Protein AF-F2F116-F1 (afdb_monomer_lite)

pLDDT: mean 78.85, std 14.09, range [33.06, 94.88]

Structure (mmCIF, N/CA/C/O backbone):
data_AF-F2F116-F1
#
_entry.id   AF-F2F116-F1
#
loop_
_atom_site.group_PDB
_atom_site.id
_atom_site.type_symbol
_atom_site.label_atom_id
_atom_site.label_alt_id
_atom_site.label_comp_id
_atom_site.label_asym_id
_atom_site.label_entity_id
_atom_site.label_seq_id
_atom_site.pdbx_PDB_ins_code
_atom_site.Cartn_x
_atom_site.Cartn_y
_atom_site.Cartn_z
_atom_site.occupancy
_atom_site.B_iso_or_equiv
_atom_site.auth_seq_id
_atom_site.auth_comp_id
_atom_site.auth_asym_id
_atom_site.auth_atom_id
_atom_site.pdbx_PDB_model_num
ATOM 1 N N . MET A 1 1 ? 16.484 13.528 3.455 1.00 40.91 1 MET A N 1
ATOM 2 C CA . MET A 1 1 ? 17.563 14.165 2.650 1.00 40.91 1 MET A CA 1
ATOM 3 C C . MET A 1 1 ? 18.188 13.280 1.557 1.00 40.91 1 MET A C 1
ATOM 5 O O . MET A 1 1 ? 18.853 13.837 0.694 1.00 40.91 1 MET A O 1
ATOM 9 N N . LYS A 1 2 ? 17.990 11.947 1.527 1.00 39.31 2 LYS A N 1
ATOM 10 C CA . LYS A 1 2 ? 18.486 11.087 0.424 1.00 39.31 2 LYS A CA 1
ATOM 11 C C . LYS A 1 2 ? 17.662 11.221 -0.873 1.00 39.31 2 LYS A C 1
ATOM 13 O O . LYS A 1 2 ? 18.234 11.246 -1.951 1.00 39.31 2 LYS A O 1
ATOM 18 N N . TRP A 1 3 ? 16.353 11.435 -0.741 1.00 37.34 3 TRP A N 1
ATOM 19 C CA . TRP A 1 3 ? 15.363 11.622 -1.816 1.00 37.34 3 TRP A CA 1
ATOM 20 C C . TRP A 1 3 ? 15.667 12.753 -2.819 1.00 37.34 3 TRP A C 1
ATOM 22 O O . TRP A 1 3 ? 15.496 12.565 -4.021 1.00 37.34 3 TRP A O 1
ATOM 32 N N . LEU A 1 4 ? 16.205 13.893 -2.361 1.00 33.06 4 LEU A N 1
ATOM 33 C CA . LEU A 1 4 ? 16.515 15.026 -3.245 1.00 33.06 4 LEU A CA 1
ATOM 34 C C . LEU A 1 4 ? 17.521 14.631 -4.340 1.00 33.06 4 LEU A C 1
ATOM 36 O O . LEU A 1 4 ? 17.452 15.127 -5.456 1.00 33.06 4 LEU A O 1
ATOM 40 N N . LYS A 1 5 ? 18.428 13.693 -4.041 1.00 39.41 5 LYS A N 1
ATOM 41 C CA . LYS A 1 5 ? 19.454 13.238 -4.986 1.00 39.41 5 LYS A CA 1
ATOM 42 C C . LYS A 1 5 ? 18.871 12.425 -6.147 1.00 39.41 5 LYS A C 1
ATOM 44 O O . LYS A 1 5 ? 19.405 12.507 -7.245 1.00 39.41 5 LYS A O 1
ATOM 49 N N . TYR A 1 6 ? 17.776 11.698 -5.925 1.00 48.84 6 TYR A N 1
ATOM 50 C CA . TYR A 1 6 ? 17.157 10.838 -6.940 1.00 48.84 6 TYR A CA 1
ATOM 51 C C . TYR A 1 6 ? 16.211 11.612 -7.856 1.00 48.84 6 TYR A C 1
ATOM 53 O O . TYR A 1 6 ? 16.248 11.409 -9.063 1.00 48.84 6 TYR A O 1
ATOM 61 N N . VAL A 1 7 ? 15.449 12.571 -7.315 1.00 48.50 7 VAL A N 1
ATOM 62 C CA . VAL A 1 7 ? 14.646 13.502 -8.132 1.00 48.50 7 VAL A CA 1
ATOM 63 C C . VAL A 1 7 ? 15.557 14.367 -9.000 1.00 48.50 7 VAL A C 1
ATOM 65 O O . VAL A 1 7 ? 15.302 14.530 -10.189 1.00 48.50 7 VAL A O 1
ATOM 68 N N . ILE A 1 8 ? 16.670 14.855 -8.439 1.00 48.28 8 ILE A N 1
ATOM 69 C CA . ILE A 1 8 ? 17.707 15.537 -9.223 1.00 48.28 8 ILE A CA 1
ATOM 70 C C . ILE A 1 8 ? 18.283 14.584 -10.280 1.00 48.28 8 ILE A C 1
ATOM 72 O O . ILE A 1 8 ? 18.452 14.999 -11.418 1.00 48.28 8 ILE A O 1
ATOM 76 N N . GLY A 1 9 ? 18.523 13.312 -9.948 1.00 47.81 9 GLY A N 1
ATOM 77 C CA . GLY A 1 9 ? 18.976 12.295 -10.902 1.00 47.81 9 GLY A CA 1
ATOM 78 C C . GLY A 1 9 ? 18.018 12.098 -12.081 1.00 47.81 9 GLY A C 1
ATOM 79 O O . GLY A 1 9 ? 18.446 12.182 -13.228 1.00 47.81 9 GLY A O 1
ATOM 80 N N . LEU A 1 10 ? 16.721 11.924 -11.815 1.00 52.00 10 LEU A N 1
ATOM 81 C CA . LEU A 1 10 ? 15.687 11.736 -12.837 1.00 52.00 10 LEU A CA 1
ATOM 82 C C . LEU A 1 10 ? 15.536 12.981 -13.727 1.00 52.00 10 LEU A C 1
ATOM 84 O O . LEU A 1 10 ? 15.487 12.875 -14.950 1.00 52.00 10 LEU A O 1
ATOM 88 N N . VAL A 1 11 ? 15.541 14.175 -13.126 1.00 56.59 11 VAL A N 1
ATOM 89 C CA . VAL A 1 11 ? 15.487 15.451 -13.859 1.00 56.59 11 VAL A CA 1
ATOM 90 C C . VAL A 1 11 ? 16.746 15.660 -14.702 1.00 56.59 11 VAL A C 1
ATOM 92 O O . VAL A 1 11 ? 16.649 16.153 -15.822 1.00 56.59 11 VAL A O 1
ATOM 95 N N . VAL A 1 12 ? 17.920 15.250 -14.214 1.00 54.75 12 VAL A N 1
ATOM 96 C CA . VAL A 1 12 ? 19.178 15.300 -14.975 1.00 54.75 12 VAL A CA 1
ATOM 97 C C . VAL A 1 12 ? 19.155 14.321 -16.147 1.00 54.75 12 VAL A C 1
ATOM 99 O O . VAL A 1 12 ? 19.624 14.684 -17.220 1.00 54.75 12 VAL A O 1
ATOM 102 N N . VAL A 1 13 ? 18.574 13.128 -15.999 1.00 57.09 13 VAL A N 1
ATOM 103 C CA . VAL A 1 13 ? 18.409 12.177 -17.112 1.00 57.09 13 VAL A CA 1
ATOM 104 C C . VAL A 1 13 ? 17.444 12.728 -18.161 1.00 57.09 13 VAL A C 1
ATOM 106 O O . VAL A 1 13 ? 17.791 12.755 -19.335 1.00 57.09 13 VAL A O 1
ATOM 109 N N . ILE A 1 14 ? 16.299 13.284 -17.756 1.00 61.22 14 ILE A N 1
ATOM 110 C CA . ILE A 1 14 ? 15.345 13.931 -18.674 1.00 61.22 14 ILE A CA 1
ATOM 111 C C . ILE A 1 14 ? 15.990 15.143 -19.378 1.00 61.22 14 ILE A C 1
ATOM 113 O O . ILE A 1 14 ? 15.839 15.327 -20.590 1.00 61.22 14 ILE A O 1
ATOM 117 N N . ALA A 1 15 ? 16.765 15.953 -18.650 1.00 55.66 15 ALA A N 1
ATOM 118 C CA . ALA A 1 15 ? 17.517 17.076 -19.210 1.00 55.66 15 ALA A CA 1
ATOM 119 C C . ALA A 1 15 ? 18.623 16.613 -20.178 1.00 55.66 15 ALA A C 1
ATOM 121 O O . ALA A 1 15 ? 18.840 17.231 -21.215 1.00 55.66 15 ALA A O 1
ATOM 122 N N . LEU A 1 16 ? 19.301 15.501 -19.891 1.00 54.75 16 LEU A N 1
ATOM 123 C CA . LEU A 1 16 ? 20.298 14.919 -20.791 1.00 54.75 16 LEU A CA 1
ATOM 124 C C . LEU A 1 16 ? 19.650 14.323 -22.047 1.00 54.75 16 LEU A C 1
ATOM 126 O O . LEU A 1 16 ? 20.141 14.580 -23.141 1.00 54.75 16 LEU A O 1
ATOM 130 N N . CYS A 1 17 ? 18.523 13.618 -21.924 1.00 56.06 17 CYS A N 1
ATOM 131 C CA . CYS A 1 17 ? 17.759 13.088 -23.058 1.00 56.06 17 CYS A CA 1
ATOM 132 C C . CYS A 1 17 ? 17.259 14.208 -23.982 1.00 56.06 17 CYS A C 1
ATOM 134 O O . CYS A 1 17 ? 17.333 14.086 -25.204 1.00 56.06 17 CYS A O 1
ATOM 136 N N . THR A 1 18 ? 16.803 15.328 -23.415 1.00 54.91 18 THR A N 1
ATOM 137 C CA . THR A 1 18 ? 16.371 16.498 -24.197 1.00 54.91 18 THR A CA 1
ATOM 138 C C . THR A 1 18 ? 17.541 17.221 -24.867 1.00 54.91 18 THR A C 1
ATOM 140 O O . THR A 1 18 ? 17.437 17.554 -26.043 1.00 54.91 18 THR A O 1
ATOM 143 N N . VAL A 1 19 ? 18.684 17.406 -24.193 1.00 54.12 19 VAL A N 1
ATOM 144 C CA . VAL A 1 19 ? 19.890 18.023 -24.791 1.00 54.12 19 VAL A CA 1
ATOM 145 C C . VAL A 1 19 ? 20.488 17.159 -25.909 1.00 54.12 19 VAL A C 1
ATOM 147 O O . VAL A 1 19 ? 20.947 17.688 -26.922 1.00 54.12 19 VAL A O 1
ATOM 150 N N . VAL A 1 20 ? 20.443 15.836 -25.754 1.00 52.81 20 VAL A N 1
ATOM 151 C CA . VAL A 1 20 ? 20.907 14.865 -26.752 1.00 52.81 20 VAL A CA 1
ATOM 152 C C . VAL A 1 20 ? 19.995 14.820 -27.980 1.00 52.81 20 VAL A C 1
ATOM 154 O O . VAL A 1 20 ? 20.481 14.679 -29.095 1.00 52.81 20 VAL A O 1
ATOM 157 N N . TRP A 1 21 ? 18.688 15.041 -27.842 1.00 51.31 21 TRP A N 1
ATOM 158 C CA . TRP A 1 21 ? 17.806 15.088 -29.015 1.00 51.31 21 TRP A CA 1
ATOM 159 C C . TRP A 1 21 ? 18.125 16.254 -29.971 1.00 51.31 21 TRP A C 1
ATOM 161 O O . TRP A 1 21 ? 17.867 16.160 -31.170 1.00 51.31 21 TRP A O 1
ATOM 171 N N . PHE A 1 22 ? 18.731 17.336 -29.465 1.00 54.00 22 PHE A N 1
ATOM 172 C CA . PHE A 1 22 ? 19.122 18.509 -30.259 1.00 54.00 22 PHE A CA 1
ATOM 173 C C . PHE A 1 22 ? 20.538 18.430 -30.867 1.00 54.00 22 PHE A C 1
ATOM 175 O O . PHE A 1 22 ? 20.883 19.255 -31.715 1.00 54.00 22 PHE A O 1
ATOM 182 N N . LYS A 1 23 ? 21.356 17.436 -30.498 1.00 57.28 23 LYS A N 1
ATOM 183 C CA . LYS A 1 23 ? 22.664 17.143 -31.111 1.00 57.28 23 LYS A CA 1
ATOM 184 C C . LYS A 1 23 ? 22.725 15.657 -31.429 1.00 57.28 23 LYS A C 1
ATOM 186 O O . LYS A 1 23 ? 22.802 14.896 -30.484 1.00 57.28 23 LYS A O 1
ATOM 191 N N . LEU A 1 24 ? 22.767 15.261 -32.709 1.00 56.84 24 LEU A N 1
ATOM 192 C CA . LEU A 1 24 ? 22.998 13.867 -33.141 1.00 56.84 24 LEU A CA 1
ATOM 193 C C . LEU A 1 24 ? 24.084 13.207 -32.264 1.00 56.84 24 LEU A C 1
ATOM 195 O O . LEU A 1 24 ? 25.266 13.506 -32.459 1.00 56.84 24 LEU A O 1
ATOM 199 N N . PRO A 1 25 ? 23.704 12.384 -31.271 1.00 60.47 25 PRO A N 1
ATOM 200 C CA . PRO A 1 25 ? 24.652 11.893 -30.289 1.00 60.47 25 PRO A CA 1
ATOM 201 C C . PRO A 1 25 ? 25.569 10.875 -30.936 1.00 60.47 25 PRO A C 1
ATOM 203 O O . PRO A 1 25 ? 25.178 10.112 -31.826 1.00 60.47 25 PRO A O 1
ATOM 206 N N . THR A 1 26 ? 26.809 10.832 -30.471 1.00 69.00 26 THR A N 1
ATOM 207 C CA . THR A 1 26 ? 27.707 9.755 -30.867 1.00 69.00 26 THR A CA 1
ATOM 208 C C . THR A 1 26 ? 27.208 8.433 -30.279 1.00 69.00 26 THR A C 1
ATOM 210 O O . THR A 1 26 ? 26.641 8.390 -29.188 1.00 69.00 26 THR A O 1
ATOM 213 N N . LYS A 1 27 ? 27.457 7.314 -30.972 1.00 70.38 27 LYS A N 1
ATOM 214 C CA . LYS A 1 27 ? 27.091 5.969 -30.485 1.00 70.38 27 LYS A CA 1
ATOM 215 C C . LYS A 1 27 ? 27.648 5.675 -29.080 1.00 70.38 27 LYS A C 1
ATOM 217 O O . LYS A 1 27 ? 27.045 4.934 -28.319 1.00 70.38 27 LYS A O 1
ATOM 222 N N . ILE A 1 28 ? 28.782 6.283 -28.727 1.00 75.88 28 ILE A N 1
ATOM 223 C CA . ILE A 1 28 ? 29.407 6.163 -27.403 1.00 75.88 28 ILE A CA 1
ATOM 224 C C . ILE A 1 28 ? 28.572 6.872 -26.328 1.00 75.88 28 ILE A C 1
ATOM 226 O O . ILE A 1 28 ? 28.372 6.310 -25.256 1.00 75.88 28 ILE A O 1
ATOM 230 N N . GLU A 1 29 ? 28.060 8.074 -26.608 1.00 73.06 29 GLU A N 1
ATOM 231 C CA . GLU A 1 29 ? 27.211 8.824 -25.671 1.00 73.06 29 GLU A CA 1
ATOM 232 C C . GLU A 1 29 ? 25.870 8.120 -25.441 1.00 73.06 29 GLU A C 1
ATOM 234 O O . GLU A 1 29 ? 25.420 8.046 -24.300 1.00 73.06 29 GLU A O 1
ATOM 239 N N . VAL A 1 30 ? 25.271 7.548 -26.493 1.00 73.94 30 VAL A N 1
ATOM 240 C CA . VAL A 1 30 ? 24.036 6.750 -26.382 1.00 73.94 30 VAL A CA 1
ATOM 241 C C . VAL A 1 30 ? 24.257 5.528 -25.492 1.00 73.94 30 VAL A C 1
ATOM 243 O O . VAL A 1 30 ? 23.535 5.360 -24.517 1.00 73.94 30 VAL A O 1
ATOM 246 N N . ASN A 1 31 ? 25.310 4.744 -25.741 1.00 76.19 31 ASN A N 1
ATOM 247 C CA . ASN A 1 31 ? 25.609 3.558 -24.933 1.00 76.19 31 ASN A CA 1
ATOM 248 C C . ASN A 1 31 ? 25.843 3.902 -23.446 1.00 76.19 31 ASN A C 1
ATOM 250 O O . ASN A 1 31 ? 25.421 3.166 -22.560 1.00 76.19 31 ASN A O 1
ATOM 254 N N . GLN A 1 32 ? 26.502 5.030 -23.152 1.00 77.31 32 GLN A N 1
ATOM 255 C CA . GLN A 1 32 ? 26.716 5.490 -21.772 1.00 77.31 32 GLN A CA 1
ATOM 256 C C . GLN A 1 32 ? 25.424 5.956 -21.088 1.00 77.31 32 GLN A C 1
ATOM 258 O O . GLN A 1 32 ? 25.306 5.875 -19.864 1.00 77.31 32 GLN A O 1
ATOM 263 N N . LEU A 1 33 ? 24.476 6.501 -21.852 1.00 75.81 33 LEU A N 1
ATOM 264 C CA . LEU A 1 33 ? 23.150 6.863 -21.355 1.00 75.81 33 LEU A CA 1
ATOM 265 C C . LEU A 1 33 ? 22.317 5.615 -21.068 1.00 75.81 33 LEU A C 1
ATOM 267 O O . LEU A 1 33 ? 21.752 5.527 -19.984 1.00 75.81 33 LEU A O 1
ATOM 271 N N . GLU A 1 34 ? 22.308 4.645 -21.981 1.00 74.81 34 GLU A N 1
ATOM 272 C CA . GLU A 1 34 ? 21.630 3.355 -21.799 1.00 74.81 34 GLU A CA 1
ATOM 273 C C . GLU A 1 34 ? 22.144 2.618 -20.553 1.00 74.81 34 GLU A C 1
ATOM 275 O O . GLU A 1 34 ? 21.350 2.166 -19.731 1.00 74.81 34 GLU A O 1
ATOM 280 N N . GLU A 1 35 ? 23.464 2.584 -20.338 1.00 78.81 35 GLU A N 1
ATOM 281 C CA . GLU A 1 35 ? 24.061 1.989 -19.135 1.00 78.81 35 GLU A CA 1
ATOM 282 C C . GLU A 1 35 ? 23.600 2.697 -17.847 1.00 78.81 35 GLU A C 1
ATOM 284 O O . GLU A 1 35 ? 23.241 2.051 -16.862 1.00 78.81 35 GLU A O 1
ATOM 289 N N . LYS A 1 36 ? 23.558 4.036 -17.847 1.00 76.38 36 LYS A N 1
ATOM 290 C CA . LYS A 1 36 ? 23.087 4.815 -16.689 1.00 76.38 36 LYS A CA 1
ATOM 291 C C . LYS A 1 36 ? 21.600 4.616 -16.413 1.00 76.38 36 LYS A C 1
ATOM 293 O O . LYS A 1 36 ? 21.223 4.565 -15.244 1.00 76.38 36 LYS A O 1
ATOM 298 N N . VAL A 1 37 ? 20.777 4.532 -17.458 1.00 73.69 37 VAL A N 1
ATOM 299 C CA . VAL A 1 37 ? 19.340 4.247 -17.340 1.00 73.69 37 VAL A CA 1
ATOM 300 C C . VAL A 1 37 ? 19.142 2.861 -16.738 1.00 73.69 37 VAL A C 1
ATOM 302 O O . VAL A 1 37 ? 18.460 2.751 -15.727 1.00 73.69 37 VAL A O 1
ATOM 305 N N . SER A 1 38 ? 19.846 1.847 -17.244 1.00 71.75 38 SER A N 1
ATOM 306 C CA . SER A 1 38 ? 19.763 0.482 -16.718 1.00 71.75 38 SER A CA 1
ATOM 307 C C . SER A 1 38 ? 20.158 0.390 -15.234 1.00 71.75 38 SER A C 1
ATOM 309 O O . SER A 1 38 ? 19.462 -0.236 -14.436 1.00 71.75 38 SER A O 1
ATOM 311 N N . ILE A 1 39 ? 21.232 1.072 -14.812 1.00 75.50 39 ILE A N 1
ATOM 312 C CA . ILE A 1 39 ? 21.625 1.128 -13.390 1.00 75.50 39 ILE A CA 1
ATOM 313 C C . ILE A 1 39 ? 20.537 1.799 -12.538 1.00 75.50 39 ILE A C 1
ATOM 315 O O . ILE A 1 39 ? 20.265 1.355 -11.421 1.00 75.50 39 ILE A O 1
ATOM 319 N N . LEU A 1 40 ? 19.926 2.874 -13.041 1.00 72.38 40 LEU A N 1
ATOM 320 C CA . LEU A 1 40 ? 18.847 3.571 -12.343 1.00 72.38 40 LEU A CA 1
ATOM 321 C C . LEU A 1 40 ? 17.592 2.705 -12.226 1.00 72.38 40 LEU A C 1
ATOM 323 O O . LEU A 1 40 ? 17.002 2.676 -11.153 1.00 72.38 40 LEU A O 1
ATOM 327 N N . GLU A 1 41 ? 17.211 1.980 -13.275 1.00 70.62 41 GLU A N 1
ATOM 328 C CA . GLU A 1 41 ? 16.071 1.055 -13.262 1.00 70.62 41 GLU A CA 1
ATOM 329 C C . GLU A 1 41 ? 16.246 -0.033 -12.202 1.00 70.62 41 GLU A C 1
ATOM 331 O O . GLU A 1 41 ? 15.329 -0.279 -11.419 1.00 70.62 41 GLU A O 1
ATOM 336 N N . VAL A 1 42 ? 17.447 -0.612 -12.094 1.00 71.56 42 VAL A N 1
ATOM 337 C CA . VAL A 1 42 ? 17.766 -1.594 -11.045 1.00 71.56 42 VAL A CA 1
ATOM 338 C C . VAL A 1 42 ? 17.658 -0.970 -9.652 1.00 71.56 42 VAL A C 1
ATOM 340 O O . VAL A 1 42 ? 17.015 -1.539 -8.773 1.00 71.56 42 VAL A O 1
ATOM 343 N N . GLN A 1 43 ? 18.232 0.219 -9.440 1.00 72.31 43 GLN A N 1
ATOM 344 C CA . GLN A 1 43 ? 18.161 0.908 -8.143 1.00 72.31 43 GLN A CA 1
ATOM 345 C C . GLN A 1 43 ? 16.730 1.292 -7.756 1.00 72.31 43 GLN A C 1
ATOM 347 O O . GLN A 1 43 ? 16.359 1.212 -6.583 1.00 72.31 43 GLN A O 1
ATOM 352 N N . ILE A 1 44 ? 15.926 1.717 -8.732 1.00 69.81 44 ILE A N 1
ATOM 353 C CA . ILE A 1 44 ? 14.503 1.994 -8.545 1.00 69.81 44 ILE A CA 1
ATOM 354 C C . ILE A 1 44 ? 13.797 0.690 -8.172 1.00 69.81 44 ILE A C 1
ATOM 356 O O . ILE A 1 44 ? 13.120 0.659 -7.149 1.00 69.81 44 ILE A O 1
ATOM 360 N N . GLY A 1 45 ? 14.019 -0.396 -8.915 1.00 69.88 45 GLY A N 1
ATOM 361 C CA . GLY A 1 45 ? 13.477 -1.720 -8.611 1.00 69.88 45 GLY A CA 1
ATOM 362 C C . GLY A 1 45 ? 13.770 -2.159 -7.174 1.00 69.88 45 GLY A C 1
ATOM 363 O O . GLY A 1 45 ? 12.846 -2.473 -6.430 1.00 69.88 45 GLY A O 1
ATOM 364 N N . GLU A 1 46 ? 15.028 -2.085 -6.732 1.00 74.31 46 GLU A N 1
ATOM 365 C CA . GLU A 1 46 ? 15.430 -2.405 -5.353 1.00 74.31 46 GLU A CA 1
ATOM 366 C C . GLU A 1 46 ? 14.711 -1.555 -4.297 1.00 74.31 46 GLU 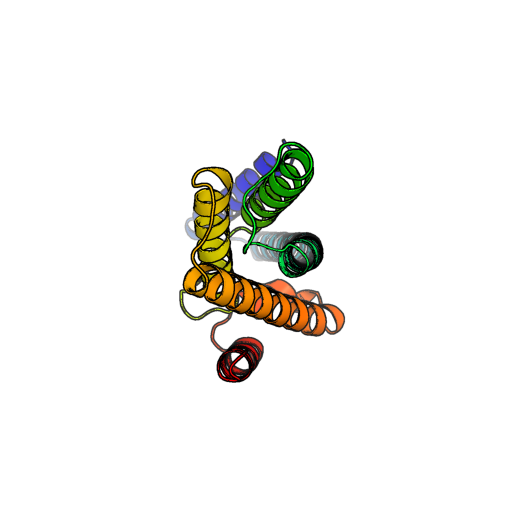A C 1
ATOM 368 O O . GLU A 1 46 ? 14.285 -2.062 -3.255 1.00 74.31 46 GLU A O 1
ATOM 373 N N . HIS A 1 47 ? 14.545 -0.258 -4.559 1.00 74.81 47 HIS A N 1
ATOM 374 C CA . HIS A 1 47 ? 13.815 0.633 -3.664 1.00 74.81 47 HIS A CA 1
ATOM 375 C C . HIS A 1 47 ? 12.329 0.266 -3.584 1.00 74.81 47 HIS A C 1
ATOM 377 O O . HIS A 1 47 ? 11.775 0.190 -2.487 1.00 74.81 47 HIS A O 1
ATOM 383 N N . TYR A 1 48 ? 11.706 -0.027 -4.729 1.00 75.12 48 TYR A N 1
ATOM 384 C CA . TYR A 1 48 ? 10.315 -0.472 -4.801 1.00 75.12 48 TYR A CA 1
ATOM 385 C C . TYR A 1 48 ? 10.098 -1.751 -4.001 1.00 75.12 48 TYR A C 1
ATOM 387 O O . TYR A 1 48 ? 9.146 -1.832 -3.237 1.00 75.12 48 TYR A O 1
ATOM 395 N N . ILE A 1 49 ? 10.999 -2.728 -4.104 1.00 78.19 49 ILE A N 1
ATOM 396 C CA . ILE A 1 49 ? 10.907 -3.984 -3.346 1.00 78.19 49 ILE A CA 1
ATOM 397 C C . ILE A 1 49 ? 10.901 -3.725 -1.841 1.00 78.19 49 ILE A C 1
ATOM 399 O O . ILE A 1 49 ? 10.076 -4.290 -1.117 1.00 78.19 49 ILE A O 1
ATOM 403 N N . ASN A 1 50 ? 11.799 -2.859 -1.371 1.00 83.12 50 ASN A N 1
ATOM 404 C CA . ASN A 1 50 ? 11.898 -2.528 0.045 1.00 83.12 50 ASN A CA 1
ATOM 405 C C . ASN A 1 50 ? 10.635 -1.819 0.545 1.00 83.12 50 ASN A C 1
ATOM 407 O O . ASN A 1 50 ? 10.048 -2.255 1.537 1.00 83.12 50 ASN A O 1
ATOM 411 N N . ASP A 1 51 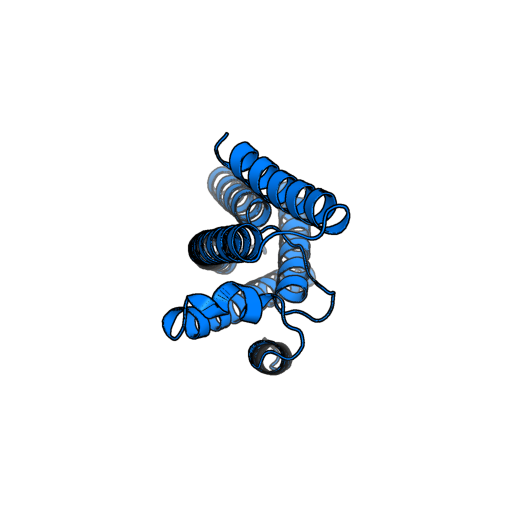? 10.180 -0.778 -0.153 1.00 84.31 51 ASP A N 1
ATOM 412 C CA . ASP A 1 51 ? 8.978 -0.034 0.237 1.00 84.31 51 ASP A CA 1
ATOM 413 C C . ASP A 1 51 ? 7.721 -0.906 0.173 1.00 84.31 51 ASP A C 1
ATOM 415 O O . ASP A 1 51 ? 6.888 -0.856 1.076 1.00 84.31 51 ASP A O 1
ATOM 419 N N . ILE A 1 52 ? 7.601 -1.759 -0.847 1.00 84.81 52 ILE A N 1
ATOM 420 C CA . ILE A 1 52 ? 6.499 -2.714 -0.975 1.00 84.81 52 ILE A CA 1
ATOM 421 C C . ILE A 1 52 ? 6.518 -3.727 0.177 1.00 84.81 52 ILE A C 1
ATOM 423 O O . ILE A 1 52 ? 5.471 -4.037 0.746 1.00 84.81 52 ILE A O 1
ATOM 427 N N . SER A 1 53 ? 7.693 -4.200 0.600 1.00 85.56 53 SER A N 1
ATOM 428 C CA . SER A 1 53 ? 7.792 -5.086 1.762 1.00 85.56 53 SER A CA 1
ATOM 429 C C . SER A 1 53 ? 7.398 -4.396 3.070 1.00 85.56 53 SER A C 1
ATOM 431 O O . SER A 1 53 ? 6.778 -5.025 3.930 1.00 85.56 53 SER A O 1
ATOM 433 N N . LEU A 1 54 ? 7.749 -3.120 3.239 1.00 91.00 54 LEU A N 1
ATOM 434 C CA . LEU A 1 54 ? 7.318 -2.331 4.392 1.00 91.00 54 LEU A CA 1
ATOM 435 C C . LEU A 1 54 ? 5.803 -2.086 4.357 1.00 91.00 54 LEU A C 1
ATOM 437 O O . LEU A 1 54 ? 5.143 -2.177 5.393 1.00 91.00 54 LEU A O 1
ATOM 441 N N . LEU A 1 55 ? 5.245 -1.836 3.168 1.00 91.69 55 LEU A N 1
ATOM 442 C CA . LEU A 1 55 ? 3.813 -1.647 2.966 1.00 91.69 55 LEU A CA 1
ATOM 443 C C . LEU A 1 55 ? 3.017 -2.898 3.343 1.00 91.69 55 LEU A C 1
ATOM 445 O O . LEU A 1 55 ? 1.968 -2.768 3.972 1.00 91.69 55 LEU A O 1
ATOM 449 N N . GLU A 1 56 ? 3.508 -4.098 3.015 1.00 90.12 56 GLU A N 1
ATOM 450 C CA . GLU A 1 56 ? 2.870 -5.348 3.448 1.00 90.12 56 GLU A CA 1
ATOM 451 C C . GLU A 1 56 ? 2.765 -5.422 4.972 1.00 90.12 56 GLU A C 1
ATOM 453 O O . GLU A 1 56 ? 1.686 -5.667 5.507 1.00 90.12 56 GLU A O 1
ATOM 458 N N . ASN A 1 57 ? 3.879 -5.170 5.665 1.00 91.94 57 ASN A N 1
ATOM 459 C CA . ASN A 1 57 ? 3.965 -5.285 7.116 1.00 91.94 57 ASN A CA 1
ATOM 460 C C . ASN A 1 57 ? 3.017 -4.296 7.804 1.00 91.94 57 ASN A C 1
ATOM 462 O O . ASN A 1 57 ? 2.247 -4.669 8.687 1.00 91.94 57 ASN A O 1
ATOM 466 N N . VAL A 1 58 ? 3.022 -3.036 7.367 1.00 93.75 58 VAL A N 1
ATOM 467 C CA . VAL A 1 58 ? 2.111 -2.033 7.927 1.00 93.75 58 VAL A CA 1
ATOM 468 C C . VAL A 1 58 ? 0.655 -2.359 7.590 1.00 93.75 58 VAL A C 1
ATOM 470 O O . VAL A 1 58 ? -0.208 -2.213 8.451 1.00 93.75 58 VAL A O 1
ATOM 473 N N . SER A 1 59 ? 0.367 -2.873 6.391 1.00 93.69 59 SER A N 1
ATOM 474 C CA . SER A 1 59 ? -0.989 -3.316 6.037 1.00 93.69 59 SER A CA 1
ATOM 475 C C . SER A 1 59 ? -1.458 -4.477 6.919 1.00 93.69 59 SER A C 1
ATOM 477 O O . SER A 1 59 ? -2.615 -4.505 7.324 1.00 93.69 59 SER A O 1
ATOM 479 N N . GLU A 1 60 ? -0.569 -5.407 7.276 1.00 93.31 60 GLU A N 1
ATOM 480 C CA . GLU A 1 60 ? -0.864 -6.495 8.214 1.00 93.31 60 GLU A CA 1
ATOM 481 C C . GLU A 1 60 ? -1.111 -5.983 9.640 1.00 93.31 60 GLU A C 1
ATOM 483 O O . GLU A 1 60 ? -2.044 -6.433 10.305 1.00 93.31 60 GLU A O 1
ATOM 488 N N . GLN A 1 61 ? -0.337 -5.000 10.107 1.00 93.75 61 GLN A N 1
ATOM 489 C CA . GLN A 1 61 ? -0.598 -4.345 11.394 1.00 93.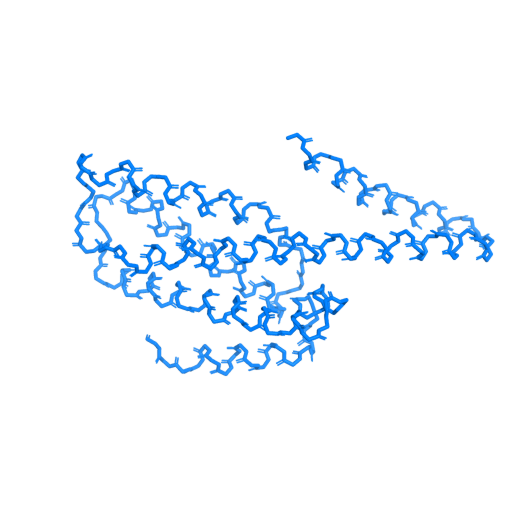75 61 GLN A CA 1
ATOM 490 C C . GLN A 1 61 ? -1.970 -3.660 11.413 1.00 93.75 61 GLN A C 1
ATOM 492 O O . GLN A 1 61 ? -2.709 -3.807 12.386 1.00 93.75 61 GLN A O 1
ATOM 497 N N . LEU A 1 62 ? -2.332 -2.961 10.332 1.00 94.19 62 LEU A N 1
ATOM 498 C CA . LEU A 1 62 ? -3.640 -2.321 10.191 1.00 94.19 62 LEU A CA 1
ATOM 499 C C . LEU A 1 62 ? -4.773 -3.356 10.133 1.00 94.19 62 LEU A C 1
ATOM 501 O O . LEU A 1 62 ? -5.771 -3.191 10.822 1.00 94.19 62 LEU A O 1
ATOM 505 N N . LEU A 1 63 ? -4.616 -4.461 9.398 1.00 93.69 63 LEU A N 1
ATOM 506 C CA . LEU A 1 63 ? -5.617 -5.540 9.343 1.00 93.69 63 LEU A CA 1
ATOM 507 C C . LEU A 1 63 ? -5.891 -6.188 10.708 1.00 93.69 63 LEU A C 1
ATOM 509 O O . LEU A 1 63 ? -6.993 -6.674 10.947 1.00 93.69 63 LEU A O 1
ATOM 513 N N . ASN A 1 64 ? -4.898 -6.202 11.598 1.00 91.88 64 ASN A N 1
ATOM 514 C CA . ASN A 1 64 ? -5.031 -6.746 12.950 1.00 91.88 64 ASN A CA 1
ATOM 515 C C . ASN A 1 64 ? -5.592 -5.732 13.964 1.00 91.88 64 ASN A C 1
ATOM 517 O O . ASN A 1 64 ? -5.844 -6.091 15.117 1.00 91.88 64 ASN A O 1
ATOM 521 N N . TYR A 1 65 ? -5.782 -4.473 13.566 1.00 90.94 65 TYR A N 1
ATOM 522 C CA . TYR A 1 65 ? -6.324 -3.430 14.426 1.00 90.94 65 TYR A CA 1
ATOM 523 C C . TYR A 1 65 ? -7.854 -3.399 14.370 1.00 90.94 65 TYR A C 1
ATOM 525 O O . TYR A 1 65 ? -8.442 -3.453 13.298 1.00 90.94 65 TYR A O 1
ATOM 533 N N . ASN A 1 66 ? -8.521 -3.261 15.521 1.00 89.88 66 ASN A N 1
ATOM 534 C CA . ASN A 1 66 ? -9.982 -3.214 15.579 1.00 89.88 66 ASN A CA 1
ATOM 535 C C . ASN A 1 66 ? -10.526 -1.786 15.402 1.00 89.88 66 ASN A C 1
ATOM 537 O O . ASN A 1 66 ? -10.760 -1.086 16.386 1.00 89.88 66 ASN A O 1
ATOM 541 N N . PHE A 1 67 ? -10.813 -1.398 14.158 1.00 90.56 67 PHE A N 1
ATOM 542 C CA . PHE A 1 67 ? -11.388 -0.085 13.823 1.00 90.56 67 PHE A CA 1
ATOM 543 C C . PHE A 1 67 ? -12.854 0.117 14.250 1.00 90.56 67 PHE A C 1
ATOM 545 O O . PHE A 1 67 ? -13.386 1.213 14.107 1.00 90.56 67 PHE A O 1
ATOM 552 N N . ASN A 1 68 ? -13.523 -0.909 14.797 1.00 86.56 68 ASN A N 1
ATOM 553 C CA . ASN A 1 68 ? -14.878 -0.762 15.352 1.00 86.56 68 ASN A CA 1
ATOM 554 C C . ASN A 1 68 ? -14.887 -0.160 16.767 1.00 86.56 68 ASN A C 1
ATOM 556 O O . ASN A 1 68 ? -15.951 -0.031 17.375 1.00 86.56 68 ASN A O 1
ATOM 560 N N . GLN A 1 69 ? -13.719 0.092 17.352 1.00 84.25 69 GLN A N 1
ATOM 561 C CA . GLN A 1 69 ? -13.588 0.750 18.648 1.00 84.25 69 GLN A CA 1
ATOM 562 C C . GLN A 1 69 ? -13.135 2.191 18.437 1.00 84.25 69 GLN A C 1
ATOM 564 O O . GLN A 1 69 ? -12.519 2.471 17.421 1.00 84.25 69 GLN A O 1
ATOM 569 N N . PRO A 1 70 ? -13.429 3.116 19.356 1.00 84.81 70 PRO A N 1
ATOM 570 C CA . PRO A 1 70 ? -12.821 4.434 19.317 1.00 84.81 70 PRO A CA 1
ATOM 571 C C . PRO A 1 70 ? -11.337 4.369 19.699 1.00 84.81 70 PRO A C 1
ATOM 573 O O . PRO A 1 70 ? -10.873 3.444 20.380 1.00 84.81 70 PRO A O 1
ATOM 576 N N . ILE A 1 71 ? -10.595 5.403 19.311 1.00 86.94 71 ILE A N 1
ATOM 577 C CA . ILE A 1 71 ? -9.233 5.614 19.802 1.00 86.94 71 ILE A CA 1
ATOM 578 C C . ILE A 1 71 ? -9.292 5.929 21.301 1.00 86.94 71 ILE A C 1
ATOM 580 O O . ILE A 1 71 ? -10.042 6.798 21.746 1.00 86.94 71 ILE A O 1
ATOM 584 N N . THR A 1 72 ? -8.493 5.209 22.079 1.00 86.56 72 THR A N 1
ATOM 585 C CA . THR A 1 72 ? -8.293 5.407 23.516 1.00 86.56 72 THR A CA 1
ATOM 586 C C . THR A 1 72 ? -6.885 5.934 23.762 1.00 86.56 72 THR A C 1
ATOM 588 O O . THR A 1 72 ? -5.993 5.742 22.936 1.00 86.56 72 THR A O 1
ATOM 591 N N . ASP A 1 73 ? -6.637 6.544 24.922 1.00 84.50 73 ASP A N 1
ATOM 592 C CA . ASP A 1 73 ? -5.291 7.017 25.284 1.00 84.50 73 ASP A CA 1
ATOM 593 C C . ASP A 1 73 ? -4.239 5.894 25.222 1.00 84.50 73 ASP A C 1
ATOM 595 O O . ASP A 1 73 ? -3.091 6.124 24.839 1.00 84.50 73 ASP A O 1
ATOM 599 N N . GLU A 1 74 ? -4.649 4.660 25.531 1.00 82.94 74 GLU A N 1
ATOM 600 C CA . GLU A 1 74 ? -3.796 3.469 25.496 1.00 82.94 74 GLU A CA 1
ATOM 601 C C . GLU A 1 74 ? -3.414 3.053 24.068 1.00 82.94 74 GLU A C 1
ATOM 603 O O . GLU A 1 74 ? -2.279 2.636 23.832 1.00 82.94 74 GLU A O 1
ATOM 608 N N . ASN A 1 75 ? -4.333 3.168 23.101 1.00 85.56 75 ASN A N 1
ATOM 609 C CA . ASN A 1 75 ? -4.100 2.713 21.727 1.00 85.56 75 ASN A CA 1
ATOM 610 C C . ASN A 1 75 ? -3.666 3.840 20.768 1.00 85.56 75 ASN A C 1
ATOM 612 O O . ASN A 1 75 ? -3.131 3.546 19.694 1.00 85.56 75 ASN A O 1
ATOM 616 N N . ASN A 1 76 ? -3.819 5.107 21.169 1.00 87.12 76 ASN A N 1
ATOM 617 C CA . ASN A 1 76 ? -3.545 6.283 20.344 1.00 87.12 76 ASN A CA 1
ATOM 618 C C . ASN A 1 76 ? -2.099 6.319 19.830 1.00 87.12 76 ASN A C 1
ATOM 620 O O . ASN A 1 76 ? -1.852 6.550 18.647 1.00 87.12 76 ASN A O 1
ATOM 624 N N . SER A 1 77 ? -1.126 6.032 20.702 1.00 87.69 77 SER A N 1
ATOM 625 C CA . SER A 1 77 ? 0.289 6.023 20.312 1.00 87.69 77 SER A CA 1
ATOM 626 C C . SER A 1 77 ? 0.582 4.971 19.239 1.00 87.69 77 SER A C 1
ATOM 628 O O . SER A 1 77 ? 1.326 5.246 18.295 1.00 87.69 77 SER A O 1
ATOM 630 N N . MET A 1 78 ? -0.034 3.791 19.351 1.00 88.81 78 MET A N 1
ATOM 631 C CA . MET A 1 78 ? 0.142 2.718 18.379 1.00 88.81 78 MET A CA 1
ATOM 632 C C . MET A 1 78 ? -0.493 3.084 17.037 1.00 88.81 78 MET A C 1
ATOM 634 O O . MET A 1 78 ? 0.194 3.045 16.020 1.00 88.81 78 MET A O 1
ATOM 638 N N . ILE A 1 79 ? -1.771 3.479 17.021 1.00 90.19 79 ILE A N 1
ATOM 639 C CA . ILE A 1 79 ? -2.472 3.773 15.762 1.00 90.19 79 ILE A CA 1
ATOM 640 C C . ILE A 1 79 ? -1.892 4.998 15.053 1.00 90.19 79 ILE A C 1
ATOM 642 O O . ILE A 1 79 ? -1.728 4.973 13.834 1.00 90.19 79 ILE A O 1
ATOM 646 N N . SER A 1 80 ? -1.491 6.028 15.804 1.00 88.44 80 SER A N 1
ATOM 647 C CA . SER A 1 80 ? -0.811 7.203 15.253 1.00 88.44 80 SER A CA 1
ATOM 648 C C . SER A 1 80 ? 0.508 6.815 14.589 1.00 88.44 80 SER A C 1
ATOM 650 O O . SER A 1 80 ? 0.793 7.259 13.479 1.00 88.44 80 SER A O 1
ATOM 652 N N . LYS A 1 81 ? 1.295 5.942 15.233 1.00 91.19 81 LYS A N 1
ATOM 653 C CA . LYS A 1 81 ? 2.560 5.461 14.672 1.00 91.19 81 LYS A CA 1
ATOM 654 C C . LYS A 1 81 ? 2.342 4.645 13.400 1.00 91.19 81 LYS A C 1
ATOM 656 O O . LYS A 1 81 ? 2.967 4.941 12.392 1.00 91.19 81 LYS A O 1
ATOM 661 N N . VAL A 1 82 ? 1.449 3.655 13.426 1.00 92.56 82 VAL A N 1
ATOM 662 C CA . VAL A 1 82 ? 1.187 2.794 12.259 1.00 92.56 82 VAL A CA 1
ATOM 663 C C . VAL A 1 82 ? 0.631 3.615 11.089 1.00 92.56 82 VAL A C 1
ATOM 665 O O . VAL A 1 82 ? 1.025 3.398 9.945 1.00 92.56 82 VAL A O 1
ATOM 668 N N . SER A 1 83 ? -0.221 4.607 11.363 1.00 91.62 83 SER A N 1
ATOM 669 C CA . SER A 1 83 ? -0.747 5.519 10.337 1.00 91.62 83 SER A CA 1
ATOM 670 C C . SER A 1 83 ? 0.345 6.405 9.732 1.00 91.62 83 SER A C 1
ATOM 672 O O . SER A 1 83 ? 0.382 6.610 8.517 1.00 91.62 83 SER A O 1
ATOM 674 N N . GLU A 1 84 ? 1.265 6.905 10.558 1.00 91.69 84 GLU A N 1
ATOM 675 C CA . GLU A 1 84 ? 2.408 7.702 10.105 1.00 91.69 84 GLU A CA 1
ATOM 676 C C . GLU A 1 84 ? 3.424 6.865 9.313 1.00 91.69 84 GLU A C 1
ATOM 678 O O . GLU A 1 84 ? 3.923 7.317 8.277 1.00 91.69 84 GLU A O 1
ATOM 683 N N . ASP A 1 85 ? 3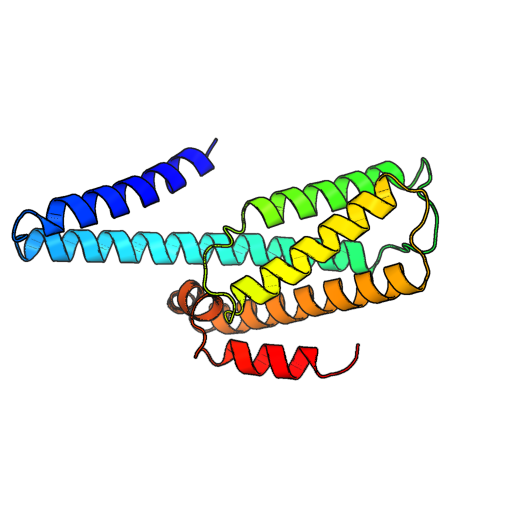.683 5.628 9.744 1.00 92.81 85 ASP A N 1
ATOM 684 C CA . ASP A 1 85 ? 4.514 4.665 9.022 1.00 92.81 85 ASP A CA 1
ATOM 685 C C . ASP A 1 85 ? 3.885 4.362 7.652 1.00 92.81 85 ASP A C 1
ATOM 687 O O . ASP A 1 85 ? 4.560 4.485 6.626 1.00 92.81 85 ASP A O 1
ATOM 691 N N . PHE A 1 86 ? 2.573 4.083 7.606 1.00 92.62 86 PHE A N 1
ATOM 692 C CA . PHE A 1 86 ? 1.832 3.880 6.357 1.00 92.62 86 PHE A CA 1
ATOM 693 C C . PHE A 1 86 ? 1.986 5.082 5.429 1.00 92.62 86 PHE A C 1
ATOM 695 O O . PHE A 1 86 ? 2.357 4.927 4.263 1.00 92.62 86 PHE A O 1
ATOM 702 N N . ARG A 1 87 ? 1.750 6.298 5.939 1.00 90.44 87 ARG A N 1
ATOM 703 C CA . ARG A 1 87 ? 1.871 7.548 5.176 1.00 90.44 87 ARG A CA 1
ATOM 704 C C . ARG A 1 87 ? 3.283 7.748 4.634 1.00 90.44 87 ARG A C 1
ATOM 706 O O . ARG A 1 87 ? 3.432 8.136 3.474 1.00 90.44 87 ARG A O 1
ATOM 713 N N . THR A 1 88 ? 4.300 7.486 5.448 1.00 89.50 88 THR A N 1
ATOM 714 C CA . THR A 1 88 ? 5.709 7.656 5.081 1.00 89.50 88 THR A CA 1
ATOM 715 C C . THR A 1 88 ? 6.113 6.683 3.982 1.00 89.50 88 THR A C 1
ATOM 717 O O . THR A 1 88 ? 6.598 7.122 2.941 1.00 89.50 88 THR A O 1
ATOM 720 N N . ILE A 1 89 ? 5.844 5.386 4.163 1.00 88.44 89 ILE A N 1
ATOM 721 C CA . ILE A 1 89 ? 6.148 4.341 3.172 1.00 88.44 89 ILE A CA 1
ATOM 722 C C . ILE A 1 89 ? 5.464 4.664 1.844 1.00 88.44 89 ILE A C 1
ATOM 724 O O . ILE A 1 89 ? 6.094 4.722 0.793 1.00 88.44 89 ILE A O 1
ATOM 728 N N . THR A 1 90 ? 4.171 4.974 1.895 1.00 86.31 90 THR A N 1
ATOM 729 C CA . THR A 1 90 ? 3.388 5.262 0.690 1.00 86.31 90 THR A CA 1
ATOM 730 C C . THR A 1 90 ? 3.732 6.600 0.037 1.00 86.31 90 THR A C 1
ATOM 732 O O . THR A 1 90 ? 3.336 6.840 -1.094 1.00 86.31 90 THR A O 1
ATOM 735 N N . SER A 1 91 ? 4.442 7.503 0.717 1.00 82.06 91 SER A N 1
ATOM 736 C CA . SER A 1 91 ? 4.967 8.731 0.096 1.00 82.06 91 SER A CA 1
ATOM 737 C C . SER A 1 91 ? 6.280 8.490 -0.651 1.00 82.06 91 SER A C 1
ATOM 739 O O . SER A 1 91 ? 6.658 9.309 -1.486 1.00 82.06 91 SER A O 1
ATOM 741 N N . ASN A 1 92 ? 6.967 7.383 -0.355 1.00 76.56 92 ASN A N 1
ATOM 742 C CA . ASN A 1 92 ? 8.192 6.979 -1.040 1.00 76.56 92 ASN A CA 1
ATOM 743 C C . ASN A 1 92 ? 7.908 6.185 -2.323 1.00 76.56 92 ASN A C 1
ATOM 745 O O . ASN A 1 92 ? 8.700 6.249 -3.263 1.00 76.56 92 ASN A O 1
ATOM 749 N N . LEU A 1 93 ? 6.757 5.507 -2.386 1.00 75.25 93 LEU A N 1
ATOM 750 C CA . LEU A 1 93 ? 6.225 4.895 -3.602 1.00 75.25 93 LEU A CA 1
ATOM 751 C C . LEU A 1 93 ? 5.836 6.014 -4.584 1.00 75.25 93 LEU A C 1
ATOM 753 O O . LEU A 1 93 ? 4.789 6.646 -4.462 1.00 75.25 93 LEU A O 1
ATOM 757 N N . LEU A 1 94 ? 6.736 6.343 -5.512 1.00 66.94 94 LEU A N 1
ATOM 758 C CA . LEU A 1 94 ? 6.522 7.379 -6.522 1.00 66.94 94 LEU A CA 1
ATOM 759 C C . LEU A 1 94 ? 5.478 6.925 -7.545 1.00 66.94 94 LEU A C 1
ATOM 761 O O . LEU A 1 94 ? 5.850 6.397 -8.582 1.00 66.94 94 LEU A O 1
ATOM 765 N N . PHE A 1 95 ? 4.198 7.195 -7.300 1.00 65.75 95 PHE A N 1
ATOM 766 C CA . PHE A 1 95 ? 3.110 6.867 -8.226 1.00 65.75 95 PHE A CA 1
ATOM 767 C C . PHE A 1 95 ? 3.162 7.688 -9.526 1.00 65.75 95 PHE A C 1
ATOM 769 O O . PHE A 1 95 ? 2.520 8.730 -9.656 1.00 65.75 95 PHE A O 1
ATOM 776 N N . ILE A 1 96 ? 3.967 7.227 -10.484 1.00 58.91 96 ILE A N 1
ATOM 777 C CA . ILE A 1 96 ? 4.102 7.780 -11.833 1.00 58.91 96 ILE A CA 1
ATOM 778 C C . ILE A 1 96 ? 3.826 6.632 -12.798 1.00 58.91 96 ILE A C 1
ATOM 780 O O . ILE A 1 96 ? 4.633 5.720 -12.900 1.00 58.91 96 ILE A O 1
ATOM 784 N N . GLY A 1 97 ? 2.696 6.657 -13.492 1.00 58.38 97 GLY A N 1
ATOM 785 C CA . GLY A 1 97 ? 2.294 5.577 -14.390 1.00 58.38 97 GLY A CA 1
ATOM 786 C C . GLY A 1 97 ? 0.957 5.876 -15.049 1.00 58.38 97 GLY A C 1
ATOM 787 O O . GLY A 1 97 ? 0.315 6.885 -14.750 1.00 58.38 97 GLY A O 1
ATOM 788 N N . SER A 1 98 ? 0.549 5.017 -15.973 1.00 62.91 98 SER A N 1
ATOM 789 C CA . SER A 1 98 ? -0.760 5.108 -16.608 1.00 62.91 98 SER A CA 1
ATOM 790 C C . SER A 1 98 ? -1.860 4.536 -15.706 1.00 62.91 98 SER A C 1
ATOM 792 O O . SER A 1 98 ? -1.607 3.697 -14.837 1.00 62.91 98 SER A O 1
ATOM 794 N N . ASN A 1 99 ? -3.102 4.972 -15.929 1.00 71.44 99 ASN A N 1
ATOM 795 C CA . ASN A 1 99 ? -4.252 4.629 -15.085 1.00 71.44 99 ASN A CA 1
ATOM 796 C C . ASN A 1 99 ? -4.640 3.138 -15.110 1.00 71.44 99 ASN A C 1
ATOM 798 O O . ASN A 1 99 ? -5.434 2.731 -14.266 1.00 71.44 99 ASN A O 1
ATOM 802 N N . ALA A 1 100 ? -4.135 2.338 -16.058 1.00 73.31 100 ALA A N 1
ATOM 803 C CA . ALA A 1 100 ? -4.466 0.912 -16.166 1.00 73.31 100 ALA A CA 1
ATOM 804 C C . ALA A 1 100 ? -3.369 -0.025 -15.623 1.00 73.31 100 ALA A C 1
ATOM 806 O O . ALA A 1 100 ? -3.516 -1.245 -15.684 1.00 73.31 100 ALA A O 1
ATOM 807 N N . SER A 1 101 ? -2.284 0.535 -15.088 1.00 84.56 101 SER A N 1
ATOM 808 C CA . SER A 1 101 ? -1.167 -0.222 -14.526 1.00 84.56 101 SER A CA 1
ATOM 809 C C . SER A 1 101 ? -1.465 -0.743 -13.112 1.00 84.56 101 SER A C 1
ATOM 811 O O . SER A 1 101 ? -2.294 -0.193 -12.378 1.00 84.56 101 SER A O 1
ATOM 813 N N . VAL A 1 102 ? -0.734 -1.777 -12.682 1.00 86.25 102 VAL A N 1
ATOM 814 C CA . VAL A 1 102 ? -0.778 -2.264 -11.289 1.00 86.25 102 VAL A CA 1
ATOM 815 C C . VAL A 1 102 ? -0.439 -1.149 -10.302 1.00 86.25 102 VAL A C 1
ATOM 817 O O . VAL A 1 102 ? -1.004 -1.061 -9.210 1.00 86.25 102 VAL A O 1
ATOM 820 N N . HIS A 1 103 ? 0.473 -0.270 -10.698 1.00 84.69 103 H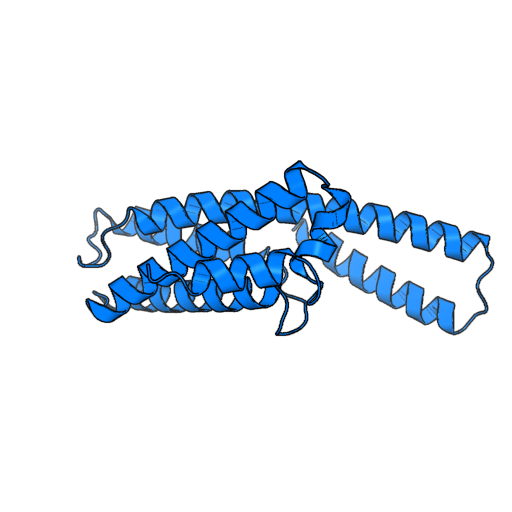IS A N 1
ATOM 821 C CA . HIS A 1 103 ? 0.892 0.858 -9.896 1.00 84.69 103 HIS A CA 1
ATOM 822 C C . HIS A 1 103 ? -0.241 1.858 -9.631 1.00 84.69 103 HIS A C 1
ATOM 824 O O . HIS A 1 103 ? -0.395 2.311 -8.494 1.00 84.69 103 HIS A O 1
ATOM 830 N N . ALA A 1 104 ? -1.061 2.161 -10.640 1.00 85.38 104 ALA A N 1
ATOM 831 C CA . ALA A 1 104 ? -2.228 3.028 -10.478 1.00 85.38 104 ALA A CA 1
ATOM 832 C C . ALA A 1 104 ? -3.298 2.391 -9.581 1.00 85.38 104 ALA A C 1
ATOM 834 O O . ALA A 1 104 ? -3.867 3.064 -8.719 1.00 85.38 104 ALA A O 1
ATOM 835 N N . GLU A 1 105 ? -3.525 1.083 -9.717 1.00 88.75 105 GLU A N 1
ATOM 836 C CA . GLU A 1 105 ? -4.428 0.351 -8.825 1.00 88.75 105 GLU A CA 1
ATOM 837 C C . GLU A 1 105 ? -3.930 0.412 -7.371 1.00 88.75 105 GLU A C 1
ATOM 839 O O . GLU A 1 105 ? -4.689 0.757 -6.463 1.00 88.75 105 GLU A O 1
ATOM 844 N N . LEU A 1 106 ? -2.634 0.173 -7.134 1.00 90.19 106 LEU A N 1
ATOM 845 C CA . LEU A 1 106 ? -2.037 0.299 -5.803 1.00 90.19 106 LEU A CA 1
ATOM 846 C C . LEU A 1 106 ? -2.182 1.723 -5.244 1.00 90.19 106 LEU A C 1
ATOM 848 O O . LEU A 1 106 ? -2.529 1.884 -4.073 1.00 90.19 106 LEU A O 1
ATOM 852 N N . GLN A 1 107 ? -1.959 2.748 -6.074 1.00 90.56 107 GLN A N 1
ATOM 853 C CA . GLN A 1 107 ? -2.126 4.153 -5.696 1.00 90.56 107 GLN A CA 1
ATOM 854 C C . GLN A 1 107 ? -3.544 4.442 -5.209 1.00 90.56 107 GLN A C 1
ATOM 856 O O . GLN A 1 107 ? -3.726 5.074 -4.165 1.00 90.56 107 GLN A O 1
ATOM 861 N N . TYR A 1 108 ? -4.541 3.975 -5.962 1.00 90.19 108 TYR A N 1
ATOM 862 C CA . TYR A 1 108 ? -5.945 4.168 -5.632 1.00 90.19 108 TYR A CA 1
ATOM 863 C C . TYR A 1 108 ? -6.269 3.565 -4.261 1.00 90.19 108 TYR A C 1
ATOM 865 O O . TYR A 1 108 ? -6.793 4.257 -3.385 1.00 90.19 108 TYR A O 1
ATOM 873 N N . ARG A 1 109 ? -5.858 2.313 -4.023 1.00 92.56 109 ARG A N 1
ATOM 874 C CA . ARG A 1 109 ? -6.081 1.627 -2.740 1.00 92.56 109 ARG A CA 1
ATOM 875 C C . ARG A 1 109 ? -5.363 2.313 -1.580 1.00 92.56 109 ARG A C 1
ATOM 877 O O . ARG A 1 109 ? -5.960 2.535 -0.529 1.00 92.56 109 ARG A O 1
ATOM 884 N N . VAL A 1 110 ? -4.106 2.706 -1.773 1.00 92.38 110 VAL A N 1
ATOM 885 C CA . VAL A 1 110 ? -3.331 3.466 -0.782 1.00 92.38 110 VAL A CA 1
ATOM 886 C C . VAL A 1 110 ? -4.021 4.780 -0.421 1.00 92.38 110 VAL A C 1
ATOM 888 O O . VAL A 1 110 ? -4.080 5.141 0.756 1.00 92.38 110 VAL A O 1
ATOM 891 N N . SER A 1 111 ? -4.558 5.492 -1.415 1.00 91.56 111 SER A N 1
ATOM 892 C CA . SER A 1 111 ? -5.294 6.734 -1.186 1.00 91.56 111 SER A CA 1
ATOM 893 C C . SER A 1 111 ? -6.543 6.496 -0.341 1.00 91.56 111 SER A C 1
ATOM 895 O O . SER A 1 111 ? -6.770 7.242 0.607 1.00 91.56 111 SER A O 1
ATOM 897 N N . SER A 1 112 ? -7.313 5.443 -0.630 1.00 93.50 112 SER A N 1
ATOM 898 C CA . SER A 1 112 ? -8.491 5.080 0.165 1.00 93.50 112 SER A CA 1
ATOM 899 C C . SER A 1 112 ? -8.130 4.779 1.621 1.00 93.50 112 SER A C 1
ATOM 901 O O . SER A 1 112 ? -8.760 5.324 2.523 1.00 93.50 112 SER A O 1
ATOM 903 N N . VAL A 1 113 ? -7.077 3.989 1.876 1.00 94.88 113 VAL A N 1
ATOM 904 C CA . VAL A 1 113 ? -6.619 3.719 3.254 1.00 94.88 113 VAL A CA 1
ATOM 905 C C . VAL A 1 113 ? -6.237 5.010 3.971 1.00 94.88 113 VAL A C 1
ATOM 907 O O . VAL A 1 113 ? -6.627 5.201 5.118 1.00 94.88 113 VAL A O 1
ATOM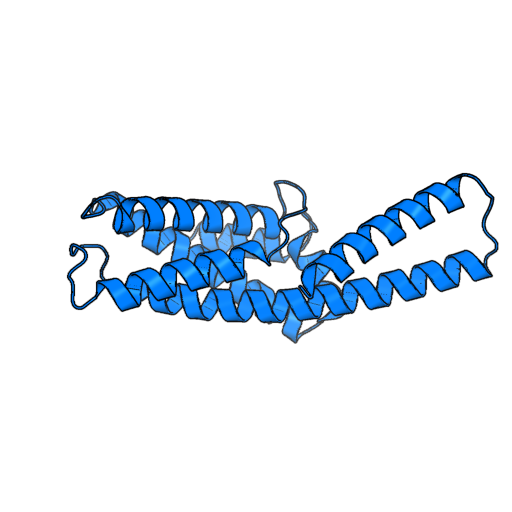 910 N N . ARG A 1 114 ? -5.511 5.923 3.313 1.00 92.12 114 ARG A N 1
ATOM 911 C CA . ARG A 1 114 ? -5.151 7.217 3.918 1.00 92.12 114 ARG A CA 1
ATOM 912 C C . ARG A 1 114 ? -6.384 8.008 4.340 1.00 92.12 114 ARG A C 1
ATOM 914 O O . ARG A 1 114 ? -6.370 8.564 5.432 1.00 92.12 114 ARG A O 1
ATOM 921 N N . THR A 1 115 ? -7.423 8.043 3.508 1.00 91.19 115 THR A N 1
ATOM 922 C CA . THR A 1 115 ? -8.690 8.701 3.847 1.00 91.19 115 THR A CA 1
ATOM 923 C C . THR A 1 115 ? -9.311 8.075 5.092 1.00 91.19 115 THR A C 1
ATOM 925 O O . THR A 1 115 ? -9.502 8.785 6.072 1.00 91.19 115 THR A O 1
ATOM 928 N N . TYR A 1 116 ? -9.494 6.751 5.122 1.00 92.50 116 TYR A N 1
ATOM 929 C CA . TYR A 1 116 ? -10.061 6.070 6.292 1.00 92.50 116 TYR A CA 1
ATOM 930 C C . TYR A 1 116 ? -9.240 6.274 7.571 1.00 92.50 116 TYR A C 1
ATOM 932 O O . TYR A 1 116 ? -9.809 6.449 8.644 1.00 92.50 116 TYR A O 1
ATOM 940 N N . LEU A 1 117 ? -7.905 6.267 7.486 1.00 92.56 117 LEU A N 1
ATOM 941 C CA . LEU A 1 117 ? -7.048 6.497 8.651 1.00 92.56 117 LEU A CA 1
ATOM 942 C C . LEU A 1 117 ? -7.141 7.935 9.160 1.00 92.56 117 LEU A C 1
ATOM 944 O O . LEU A 1 117 ? -7.156 8.141 10.369 1.00 92.56 117 LEU A O 1
ATOM 948 N N . ILE A 1 118 ? -7.219 8.924 8.266 1.00 88.69 118 ILE A N 1
ATOM 949 C CA . ILE A 1 118 ? -7.462 10.322 8.647 1.00 88.69 118 ILE A CA 1
ATOM 950 C C . ILE A 1 118 ? -8.822 10.423 9.338 1.00 88.69 118 ILE A C 1
ATOM 952 O O . ILE A 1 118 ? -8.901 10.944 10.450 1.00 88.69 118 ILE A O 1
ATOM 956 N N . ASP A 1 119 ? -9.865 9.873 8.723 1.00 87.69 119 ASP A N 1
ATOM 957 C CA . ASP A 1 119 ? -11.218 9.920 9.270 1.00 87.69 119 ASP A CA 1
ATOM 958 C C . ASP A 1 119 ? -11.289 9.238 10.639 1.00 87.69 119 ASP A C 1
ATOM 960 O O . ASP A 1 119 ? -11.903 9.780 11.548 1.00 87.69 119 ASP A O 1
ATOM 964 N N . TYR A 1 120 ? -10.585 8.122 10.837 1.00 88.38 120 TYR A N 1
ATOM 965 C CA . TYR A 1 120 ? -10.532 7.411 12.114 1.00 88.38 120 TYR A CA 1
ATOM 966 C C . TYR A 1 120 ? -9.696 8.125 13.192 1.00 88.38 120 TYR A C 1
ATOM 968 O O . TYR A 1 120 ? -10.070 8.150 14.363 1.00 88.38 120 TYR A O 1
ATOM 976 N N . VAL A 1 121 ? -8.552 8.713 12.821 1.00 86.69 121 VAL A N 1
ATOM 977 C CA . VAL A 1 121 ? -7.666 9.425 13.761 1.00 86.69 121 VAL A CA 1
ATOM 978 C C . VAL A 1 121 ? -8.279 10.747 14.226 1.00 86.69 121 VAL A C 1
ATOM 980 O O . VAL A 1 121 ? -8.074 11.147 15.373 1.00 86.69 121 VAL A O 1
ATOM 983 N N . TYR A 1 122 ? -9.041 11.418 13.360 1.00 82.31 122 TYR A N 1
ATOM 984 C CA . TYR A 1 122 ? -9.626 12.732 13.640 1.00 82.31 122 TYR A CA 1
ATOM 985 C C . TYR A 1 122 ? -11.139 12.707 13.919 1.00 82.31 122 TYR A C 1
ATOM 987 O O . TYR A 1 122 ? -11.669 13.681 14.457 1.00 82.31 122 TYR A O 1
ATOM 995 N N . GLY A 1 123 ? -11.836 11.615 13.598 1.00 71.25 123 GLY A N 1
ATOM 996 C CA . GLY A 1 123 ? -13.257 11.380 13.848 1.00 71.25 123 GLY A CA 1
ATOM 997 C C . GLY A 1 123 ? -13.430 10.064 14.604 1.00 71.25 123 GLY A C 1
ATOM 998 O O . GLY A 1 123 ? -13.065 9.004 14.123 1.00 71.25 123 GLY A O 1
ATOM 999 N N . ALA A 1 124 ? -13.963 10.122 15.822 1.00 65.56 124 ALA A N 1
ATOM 1000 C CA . ALA A 1 124 ? -13.778 9.100 16.860 1.00 65.56 124 ALA A CA 1
ATOM 1001 C C . ALA A 1 124 ? -14.263 7.654 16.567 1.00 65.56 124 ALA A C 1
ATOM 1003 O O . ALA A 1 124 ? -14.129 6.806 17.446 1.00 65.56 124 ALA A O 1
ATOM 1004 N N . SER A 1 125 ? -14.811 7.340 15.390 1.00 70.50 125 SER A N 1
ATOM 1005 C CA . SER A 1 125 ? -15.106 5.967 14.957 1.00 70.50 125 SER A CA 1
ATOM 1006 C C . SER A 1 125 ? -15.505 5.926 13.482 1.00 70.50 125 SER A C 1
ATOM 1008 O O . SER A 1 125 ? -16.357 6.713 13.069 1.00 70.50 125 SER A O 1
ATOM 1010 N N . LEU A 1 126 ? -14.984 4.952 12.735 1.00 85.81 126 LEU A N 1
ATOM 1011 C CA . LEU A 1 126 ? -15.534 4.582 11.429 1.00 85.81 126 LEU A CA 1
ATOM 1012 C C . LEU A 1 126 ? -16.861 3.827 11.615 1.00 85.81 126 LEU A C 1
ATOM 1014 O O . LEU A 1 126 ? -17.057 3.109 12.601 1.00 85.81 126 LEU A O 1
ATOM 1018 N N . THR A 1 127 ? -17.778 3.969 10.662 1.00 89.56 127 THR A N 1
ATOM 1019 C CA . THR A 1 127 ? -18.976 3.123 10.557 1.00 89.56 127 THR A CA 1
ATOM 1020 C C . THR A 1 127 ? -18.592 1.675 10.240 1.00 89.56 127 THR A C 1
ATOM 1022 O O . THR A 1 127 ? -17.490 1.395 9.770 1.00 89.56 127 THR A O 1
ATOM 1025 N N . LYS A 1 128 ? -19.497 0.717 10.475 1.00 89.88 128 LYS A N 1
ATOM 1026 C CA . LYS A 1 128 ? -19.220 -0.702 10.179 1.00 89.88 128 LYS A CA 1
ATOM 1027 C C . LYS A 1 128 ? -18.935 -0.925 8.696 1.00 89.88 128 LYS A C 1
ATOM 1029 O O . LYS A 1 128 ? -18.113 -1.768 8.351 1.00 89.88 128 LYS A O 1
ATOM 1034 N N . GLU A 1 129 ? -19.628 -0.176 7.851 1.00 90.56 129 GLU A N 1
ATOM 1035 C CA . GLU A 1 129 ? -19.465 -0.159 6.406 1.00 90.56 129 GLU A CA 1
ATOM 1036 C C . GLU A 1 129 ? -18.071 0.358 6.029 1.00 90.56 129 GLU A C 1
ATOM 1038 O O . GLU A 1 129 ? -17.338 -0.336 5.333 1.00 90.56 129 GLU A O 1
ATOM 1043 N N . GLU A 1 130 ? -17.642 1.495 6.584 1.00 91.44 130 GLU A N 1
ATOM 1044 C CA . GLU A 1 130 ? -16.301 2.045 6.339 1.00 91.44 130 GLU A CA 1
ATOM 1045 C C . GLU A 1 130 ? -15.183 1.137 6.869 1.00 91.44 130 GLU A C 1
ATOM 1047 O O . GLU A 1 130 ? -14.134 1.018 6.241 1.00 91.44 130 GLU A O 1
ATOM 1052 N N . VAL A 1 131 ? -15.398 0.454 7.999 1.00 92.38 131 VAL A N 1
ATOM 1053 C CA . VAL A 1 131 ? -14.453 -0.553 8.512 1.00 92.38 131 VAL A CA 1
ATOM 1054 C C . VAL A 1 131 ? -14.348 -1.745 7.558 1.00 92.38 131 VAL A C 1
ATOM 1056 O O . VAL A 1 131 ? -13.244 -2.229 7.301 1.00 92.38 131 VAL A O 1
ATOM 1059 N N . ALA A 1 132 ? -15.474 -2.229 7.029 1.00 91.75 132 ALA A N 1
ATOM 1060 C CA . ALA A 1 132 ? -15.477 -3.321 6.060 1.00 91.75 132 ALA A CA 1
ATOM 1061 C C . ALA A 1 132 ? -14.756 -2.920 4.764 1.00 91.75 132 ALA A C 1
ATOM 1063 O O . ALA A 1 132 ? -13.910 -3.675 4.280 1.00 91.75 132 ALA A O 1
ATOM 1064 N N . ASP A 1 133 ? -15.022 -1.714 4.260 1.00 92.50 133 ASP A N 1
ATOM 1065 C CA . ASP A 1 133 ? -14.349 -1.170 3.082 1.00 92.50 133 ASP A CA 1
ATOM 1066 C C . ASP A 1 133 ? -12.840 -1.015 3.325 1.00 92.50 133 ASP A C 1
ATOM 1068 O O . ASP A 1 133 ? -12.032 -1.455 2.505 1.00 92.50 133 ASP A O 1
ATOM 1072 N N . LEU A 1 134 ? -12.434 -0.470 4.478 1.00 93.88 134 LEU A N 1
ATOM 1073 C CA . LEU A 1 134 ? -11.028 -0.350 4.865 1.00 93.88 134 LEU A CA 1
ATOM 1074 C C . LEU A 1 134 ? -10.326 -1.714 4.854 1.00 93.88 134 LEU A C 1
ATOM 1076 O O . LEU A 1 134 ? -9.248 -1.846 4.269 1.00 93.88 134 LEU A O 1
ATOM 1080 N N . TYR A 1 135 ? -10.926 -2.745 5.454 1.00 94.31 135 TYR A N 1
ATOM 1081 C CA . TYR A 1 135 ? -10.342 -4.086 5.436 1.00 94.31 135 TYR A CA 1
ATOM 1082 C C . TYR A 1 135 ? -10.264 -4.672 4.030 1.00 94.31 135 TYR A C 1
ATOM 1084 O O . TYR A 1 135 ? -9.245 -5.275 3.687 1.00 94.31 135 TYR A O 1
ATOM 1092 N N . GLN A 1 136 ? -11.284 -4.472 3.197 1.00 91.81 136 GLN A N 1
ATOM 1093 C CA . GLN A 1 136 ? -11.254 -4.938 1.815 1.00 91.81 136 GLN A CA 1
ATOM 1094 C C . GLN A 1 136 ? -10.125 -4.263 1.022 1.00 91.81 136 GLN A C 1
ATOM 1096 O O . GLN A 1 136 ? -9.382 -4.933 0.300 1.00 91.81 136 GLN A O 1
ATOM 1101 N N . VAL A 1 137 ? -9.933 -2.954 1.200 1.00 93.56 137 VAL A N 1
ATOM 1102 C CA . VAL A 1 137 ? -8.849 -2.203 0.557 1.00 93.56 137 VAL A CA 1
ATOM 1103 C C . VAL A 1 137 ? -7.475 -2.647 1.075 1.00 93.56 137 VAL A C 1
ATOM 1105 O O . VAL A 1 137 ? -6.556 -2.835 0.277 1.00 93.56 137 VAL A O 1
ATOM 1108 N N . LEU A 1 138 ? -7.314 -2.876 2.380 1.00 94.12 138 LEU A N 1
ATOM 1109 C CA . LEU A 1 138 ? -6.061 -3.388 2.951 1.00 94.12 138 LEU A CA 1
ATOM 1110 C C . LEU A 1 138 ? -5.723 -4.798 2.440 1.00 94.12 138 LEU A C 1
ATOM 1112 O O . LEU A 1 138 ? -4.562 -5.081 2.133 1.00 94.12 138 LEU A O 1
ATOM 1116 N N . GLN A 1 139 ? -6.720 -5.675 2.287 1.00 91.44 139 GLN A N 1
ATOM 1117 C CA . GLN A 1 139 ? -6.522 -6.997 1.682 1.00 91.44 139 GLN A CA 1
ATOM 1118 C C . GLN A 1 139 ? -6.125 -6.889 0.208 1.00 91.44 139 GLN A C 1
ATOM 1120 O O . GLN A 1 139 ? -5.210 -7.586 -0.231 1.00 91.44 139 GLN A O 1
ATOM 1125 N N . ALA A 1 140 ? -6.753 -5.983 -0.547 1.00 90.75 140 ALA A N 1
ATOM 1126 C CA . ALA A 1 140 ? -6.367 -5.696 -1.925 1.00 90.75 140 ALA A CA 1
ATOM 1127 C C . ALA A 1 140 ? -4.892 -5.271 -2.021 1.00 90.75 140 ALA A C 1
ATOM 1129 O O . ALA A 1 140 ? -4.143 -5.860 -2.801 1.00 90.75 140 ALA A O 1
ATOM 1130 N N . ILE A 1 141 ? -4.447 -4.330 -1.176 1.00 92.06 141 ILE A N 1
ATOM 1131 C CA . ILE A 1 141 ? -3.033 -3.919 -1.096 1.00 92.06 141 ILE A CA 1
ATOM 1132 C C . ILE A 1 141 ? -2.142 -5.133 -0.838 1.00 92.06 141 ILE A C 1
ATOM 1134 O O . ILE A 1 141 ? -1.172 -5.348 -1.561 1.00 92.06 141 ILE A O 1
ATOM 1138 N N . ARG A 1 142 ? -2.489 -5.975 0.140 1.00 89.75 142 ARG A N 1
ATOM 1139 C CA . ARG A 1 142 ? -1.711 -7.174 0.469 1.00 89.75 142 ARG A CA 1
ATOM 1140 C C . ARG A 1 142 ? -1.581 -8.137 -0.716 1.00 89.75 142 ARG A C 1
ATOM 1142 O O . ARG A 1 142 ? -0.501 -8.685 -0.932 1.00 89.75 142 ARG A O 1
ATOM 1149 N N . PHE A 1 143 ? -2.639 -8.347 -1.500 1.00 87.50 143 PHE A N 1
ATOM 1150 C CA . PHE A 1 143 ? -2.562 -9.204 -2.686 1.00 87.50 143 PHE A CA 1
ATOM 1151 C C . PHE A 1 143 ? -1.692 -8.611 -3.787 1.00 87.50 143 PHE A C 1
ATOM 1153 O O . PHE A 1 143 ? -0.884 -9.344 -4.352 1.00 87.50 143 PHE A O 1
ATOM 1160 N N . ILE A 1 144 ? -1.821 -7.310 -4.052 1.00 88.94 144 ILE A N 1
ATOM 1161 C CA . ILE A 1 144 ? -0.992 -6.603 -5.036 1.00 88.94 144 ILE A CA 1
ATOM 1162 C C . ILE A 1 144 ? 0.486 -6.708 -4.644 1.00 88.94 144 ILE A C 1
ATOM 1164 O O . ILE A 1 144 ? 1.324 -7.096 -5.451 1.00 88.94 144 ILE A O 1
ATOM 1168 N N . VAL A 1 145 ? 0.797 -6.444 -3.375 1.00 89.12 145 VAL A N 1
ATOM 1169 C CA . VAL A 1 145 ? 2.155 -6.519 -2.824 1.00 89.12 145 VAL A CA 1
ATOM 1170 C C . VAL A 1 145 ? 2.731 -7.933 -2.912 1.00 89.12 145 VAL A C 1
ATOM 1172 O O . VAL A 1 145 ? 3.880 -8.110 -3.324 1.00 89.12 145 VAL A O 1
ATOM 1175 N N . LYS A 1 146 ? 1.940 -8.953 -2.563 1.00 84.69 146 LYS A N 1
ATOM 1176 C CA . LYS A 1 146 ? 2.350 -10.353 -2.712 1.00 84.69 146 LYS A CA 1
ATOM 1177 C C . LYS A 1 146 ? 2.648 -10.686 -4.173 1.00 84.69 146 LYS A C 1
ATOM 1179 O O . LYS A 1 146 ? 3.641 -11.349 -4.457 1.00 84.69 146 LYS A O 1
ATOM 1184 N N . ASP A 1 147 ? 1.810 -10.207 -5.085 1.00 85.38 147 ASP A N 1
ATOM 1185 C CA . ASP A 1 147 ? 1.951 -10.502 -6.504 1.00 85.38 147 ASP A CA 1
ATOM 1186 C C . ASP A 1 147 ? 3.175 -9.837 -7.127 1.00 85.38 147 ASP A C 1
ATOM 1188 O O . ASP A 1 147 ? 3.912 -10.481 -7.878 1.00 85.38 147 ASP A O 1
ATOM 1192 N N . PHE A 1 148 ? 3.449 -8.603 -6.715 1.00 84.56 148 PHE A N 1
ATOM 1193 C CA . PHE A 1 148 ? 4.690 -7.918 -7.022 1.00 84.56 148 PHE A CA 1
ATOM 1194 C C . PHE A 1 148 ? 5.909 -8.681 -6.499 1.00 84.56 148 PHE A C 1
ATOM 1196 O O . PHE A 1 148 ? 6.830 -8.964 -7.263 1.00 84.56 148 PHE A O 1
ATOM 1203 N N . ARG A 1 149 ? 5.908 -9.079 -5.219 1.00 83.44 149 ARG A N 1
ATOM 1204 C CA . ARG A 1 149 ? 7.031 -9.820 -4.628 1.00 83.44 149 ARG A CA 1
ATOM 1205 C C . ARG A 1 149 ? 7.321 -11.109 -5.381 1.00 83.44 149 ARG A C 1
ATOM 1207 O O . ARG A 1 149 ? 8.495 -11.396 -5.606 1.00 83.44 149 ARG A O 1
ATOM 1214 N N . ASP A 1 150 ? 6.289 -11.871 -5.740 1.00 81.94 150 ASP A N 1
ATOM 1215 C CA . ASP A 1 150 ? 6.466 -13.107 -6.498 1.00 81.94 150 ASP A CA 1
ATOM 1216 C C . ASP A 1 150 ? 7.236 -12.812 -7.790 1.00 81.94 150 ASP A C 1
ATOM 1218 O O . ASP A 1 150 ? 8.300 -13.381 -8.003 1.00 81.94 150 ASP A O 1
ATOM 1222 N N . ILE A 1 151 ? 6.762 -11.863 -8.601 1.00 78.44 151 ILE A N 1
ATOM 1223 C CA . ILE A 1 151 ? 7.360 -11.531 -9.904 1.00 78.44 151 ILE A CA 1
ATOM 1224 C C . ILE A 1 151 ? 8.804 -11.042 -9.766 1.00 78.44 151 ILE A C 1
ATOM 1226 O O . ILE A 1 151 ? 9.699 -11.551 -10.442 1.00 78.44 151 ILE A O 1
ATOM 1230 N N . VAL A 1 152 ? 9.061 -10.133 -8.828 1.00 74.38 152 VAL A N 1
ATOM 1231 C CA . VAL A 1 152 ? 10.416 -9.640 -8.571 1.00 74.38 152 VAL A CA 1
ATOM 1232 C C . VAL A 1 152 ? 11.343 -10.752 -8.079 1.00 74.38 152 VAL A C 1
ATOM 1234 O O . VAL A 1 152 ? 12.499 -10.806 -8.488 1.00 74.38 152 VAL A O 1
ATOM 1237 N N . SER A 1 153 ? 10.865 -11.663 -7.230 1.00 74.25 153 SER A N 1
ATOM 1238 C CA . SER A 1 153 ? 11.698 -12.763 -6.721 1.00 74.25 153 SER A CA 1
ATOM 1239 C C . SER A 1 153 ? 12.199 -13.674 -7.847 1.00 74.25 153 SER A C 1
ATOM 1241 O O . SER A 1 153 ? 13.283 -14.244 -7.728 1.00 74.25 153 SER A O 1
ATOM 1243 N N . TYR A 1 154 ? 11.438 -13.794 -8.943 1.00 73.12 154 TYR A N 1
ATOM 1244 C CA . TYR A 1 154 ? 11.849 -14.544 -10.131 1.00 73.12 154 TYR A CA 1
ATOM 1245 C C . TYR A 1 154 ? 12.705 -13.716 -11.093 1.00 73.12 154 TYR A C 1
ATOM 1247 O O . TYR A 1 154 ? 13.646 -14.257 -11.676 1.00 73.12 154 TYR A O 1
ATOM 1255 N N . ASN A 1 155 ? 12.400 -12.427 -11.271 1.00 74.19 155 ASN A N 1
ATOM 1256 C CA . ASN A 1 155 ? 13.158 -11.546 -12.154 1.00 74.19 155 ASN A CA 1
ATOM 1257 C C . ASN A 1 155 ? 13.163 -10.083 -11.654 1.00 74.19 155 ASN A C 1
ATOM 1259 O O . ASN A 1 155 ? 12.323 -9.278 -12.070 1.00 74.19 155 ASN A O 1
ATOM 1263 N N . PRO A 1 156 ? 14.142 -9.693 -10.814 1.00 68.88 156 PRO A N 1
ATOM 1264 C CA . PRO A 1 156 ? 14.204 -8.350 -10.234 1.00 68.88 156 PRO A CA 1
ATOM 1265 C C . PRO A 1 156 ? 14.326 -7.231 -11.274 1.00 68.88 156 PRO A C 1
ATOM 1267 O O . PRO A 1 156 ? 13.918 -6.104 -11.013 1.00 68.88 156 PRO A O 1
ATOM 1270 N N . GLN A 1 157 ? 14.861 -7.539 -12.460 1.00 69.56 157 GLN A N 1
ATOM 1271 C CA . GLN A 1 157 ? 15.030 -6.574 -13.551 1.00 69.56 157 GLN A CA 1
ATOM 1272 C C . GLN A 1 157 ? 13.688 -6.172 -14.172 1.00 69.56 157 GLN A C 1
ATOM 1274 O O . GLN A 1 157 ? 13.574 -5.080 -14.706 1.00 69.56 157 GLN A O 1
ATOM 1279 N N . THR A 1 158 ? 12.657 -7.012 -14.033 1.00 74.12 158 THR A N 1
ATOM 1280 C CA . THR A 1 158 ? 11.297 -6.727 -14.527 1.00 74.12 158 THR A CA 1
ATOM 1281 C C . THR A 1 158 ? 10.425 -6.001 -13.509 1.00 74.12 158 THR A C 1
ATOM 1283 O O . THR A 1 158 ? 9.267 -5.729 -13.792 1.00 74.12 158 THR A O 1
ATOM 1286 N N . ALA A 1 159 ? 10.944 -5.673 -12.319 1.00 74.38 159 ALA A N 1
ATOM 1287 C CA . ALA A 1 159 ? 10.158 -5.055 -11.249 1.00 74.38 159 ALA A CA 1
ATOM 1288 C C . ALA A 1 159 ? 9.478 -3.753 -11.697 1.00 74.38 159 ALA A C 1
ATOM 1290 O O . ALA A 1 159 ? 8.307 -3.521 -11.398 1.00 74.38 159 ALA A O 1
ATOM 1291 N N . TYR A 1 160 ? 10.213 -2.905 -12.418 1.00 75.38 160 TYR A N 1
ATOM 1292 C CA . TYR A 1 160 ? 9.672 -1.650 -12.921 1.00 75.38 160 TYR A CA 1
ATOM 1293 C C . TYR A 1 160 ? 8.559 -1.909 -13.944 1.00 75.38 160 TYR A C 1
ATOM 1295 O O . TYR A 1 160 ? 7.429 -1.470 -13.727 1.00 75.38 160 TYR A O 1
ATOM 1303 N N . ASP A 1 161 ? 8.845 -2.697 -14.981 1.00 79.81 161 ASP A N 1
ATOM 1304 C CA . ASP A 1 161 ? 7.889 -3.032 -16.042 1.00 79.81 161 ASP A CA 1
ATOM 1305 C C . ASP A 1 161 ? 6.632 -3.692 -15.479 1.00 79.81 161 ASP A C 1
ATOM 1307 O O . ASP A 1 161 ? 5.520 -3.268 -15.766 1.00 79.81 161 ASP A O 1
ATOM 1311 N N . ALA A 1 162 ? 6.787 -4.645 -14.565 1.00 80.62 162 ALA A N 1
ATOM 1312 C CA . ALA A 1 162 ? 5.681 -5.394 -13.989 1.00 80.62 162 ALA A CA 1
ATOM 1313 C C . ALA A 1 162 ? 4.651 -4.529 -13.243 1.00 80.62 162 ALA A C 1
ATOM 1315 O O . ALA A 1 162 ? 3.491 -4.924 -13.113 1.00 80.62 162 ALA A O 1
ATOM 1316 N N . MET A 1 163 ? 5.071 -3.362 -12.746 1.00 81.00 163 MET A N 1
ATOM 1317 C CA . MET A 1 163 ? 4.196 -2.397 -12.078 1.00 81.00 163 MET A CA 1
ATOM 1318 C C . MET A 1 163 ? 3.592 -1.371 -13.035 1.00 81.00 163 MET A C 1
ATOM 1320 O O . MET A 1 163 ? 2.501 -0.874 -12.756 1.00 81.00 163 MET A O 1
ATOM 1324 N N . HIS A 1 164 ? 4.295 -1.029 -14.116 1.00 81.62 164 HIS A N 1
ATOM 1325 C CA . HIS A 1 164 ? 3.989 0.127 -14.964 1.00 81.62 164 HIS A CA 1
ATOM 1326 C C . HIS A 1 164 ? 3.416 -0.245 -16.334 1.00 81.62 164 HIS A C 1
ATOM 1328 O O . HIS A 1 164 ? 2.740 0.586 -16.938 1.00 81.62 164 HIS A O 1
ATOM 1334 N N . ASP A 1 165 ? 3.657 -1.464 -16.807 1.00 84.19 165 ASP A N 1
ATOM 1335 C CA . ASP A 1 165 ? 3.143 -1.977 -18.070 1.00 84.19 165 ASP A CA 1
ATOM 1336 C C . ASP A 1 165 ? 1.700 -2.483 -17.902 1.00 84.19 165 ASP A C 1
ATOM 1338 O O . ASP A 1 165 ? 1.398 -3.338 -17.064 1.00 84.19 165 ASP A O 1
ATOM 1342 N N . GLU A 1 166 ? 0.793 -1.922 -18.702 1.00 85.31 166 GLU A N 1
ATOM 1343 C CA . GLU A 1 166 ? -0.632 -2.269 -18.723 1.00 85.31 166 GLU A CA 1
ATOM 1344 C C . GLU A 1 166 ? -0.888 -3.663 -19.312 1.00 85.31 166 GLU A C 1
ATOM 1346 O O . GLU A 1 166 ? -1.921 -4.271 -19.023 1.00 85.31 166 GLU A O 1
ATOM 1351 N N . GLU A 1 167 ? 0.039 -4.166 -20.129 1.00 86.00 167 GLU A N 1
ATOM 1352 C CA . GLU A 1 167 ? -0.042 -5.479 -20.771 1.00 86.00 167 GLU A CA 1
ATOM 1353 C C . GLU A 1 167 ? 0.638 -6.578 -19.942 1.00 86.00 167 GLU A C 1
ATOM 1355 O O . GLU A 1 167 ? 0.563 -7.762 -20.286 1.00 86.00 167 GLU A O 1
ATOM 1360 N N . HIS A 1 168 ? 1.265 -6.218 -18.818 1.00 87.00 168 HIS A N 1
ATOM 1361 C CA . HIS A 1 168 ? 1.933 -7.184 -17.962 1.00 87.00 168 HIS A CA 1
ATOM 1362 C C . HIS A 1 168 ? 0.933 -8.173 -17.345 1.00 87.00 168 HIS A C 1
ATOM 1364 O O . HIS A 1 168 ? -0.126 -7.793 -16.842 1.00 87.00 168 HIS A O 1
ATOM 1370 N N . GLU A 1 169 ? 1.304 -9.457 -17.268 1.00 86.62 169 GLU A N 1
ATOM 1371 C CA . GLU A 1 169 ? 0.443 -10.532 -16.736 1.00 86.62 169 GLU A CA 1
ATOM 1372 C C . GLU A 1 169 ? -0.082 -10.271 -15.308 1.00 86.62 169 GLU A C 1
ATOM 1374 O O . GLU A 1 169 ? -1.120 -10.798 -14.897 1.00 86.62 169 GLU A O 1
ATOM 1379 N N . MET A 1 170 ? 0.619 -9.424 -14.547 1.00 85.94 170 MET A N 1
ATOM 1380 C CA . MET A 1 170 ? 0.234 -9.029 -13.191 1.00 85.94 170 MET A CA 1
ATOM 1381 C C . MET A 1 170 ? -1.085 -8.249 -13.168 1.00 85.94 170 MET A C 1
ATOM 1383 O O . MET A 1 170 ? -1.857 -8.404 -12.222 1.00 85.94 170 MET A O 1
ATOM 1387 N N . VAL A 1 171 ? -1.378 -7.466 -14.211 1.00 86.25 171 VAL A N 1
ATOM 1388 C CA . VAL A 1 171 ? -2.619 -6.689 -14.322 1.00 86.25 171 VAL A CA 1
ATOM 1389 C C . VAL A 1 171 ? -3.831 -7.620 -14.281 1.00 86.25 171 VAL A C 1
ATOM 1391 O O . VAL A 1 171 ? -4.721 -7.451 -13.445 1.00 86.25 171 VAL A O 1
ATOM 1394 N N . GLU A 1 172 ? -3.847 -8.655 -15.121 1.00 87.00 172 GLU A N 1
ATOM 1395 C CA . GLU A 1 172 ? -4.952 -9.620 -15.167 1.00 87.00 172 GLU A CA 1
ATOM 1396 C C . GLU A 1 172 ? -5.031 -10.470 -13.895 1.00 87.00 172 GLU A C 1
ATOM 1398 O O . GLU A 1 172 ? -6.121 -10.745 -13.383 1.00 87.00 172 GLU A O 1
ATOM 1403 N N . ARG A 1 173 ? -3.880 -10.822 -13.315 1.00 86.81 173 ARG A N 1
ATOM 1404 C CA . ARG A 1 173 ? -3.812 -11.557 -12.047 1.00 86.81 173 ARG A CA 1
ATOM 1405 C C . ARG A 1 173 ? -4.428 -10.771 -10.887 1.00 86.81 173 ARG A C 1
ATOM 1407 O O . ARG A 1 173 ? -5.185 -11.341 -10.095 1.00 86.81 173 ARG A O 1
ATOM 1414 N N . ILE A 1 174 ? -4.150 -9.470 -10.811 1.00 85.75 174 ILE A N 1
ATOM 1415 C CA . ILE A 1 174 ? -4.708 -8.572 -9.797 1.00 85.75 174 ILE A CA 1
ATOM 1416 C C . ILE A 1 174 ? -6.197 -8.355 -10.036 1.00 85.75 174 ILE A C 1
ATOM 1418 O O . ILE A 1 174 ? -6.972 -8.549 -9.102 1.00 85.75 174 ILE A O 1
ATOM 1422 N N . LYS A 1 175 ? -6.631 -8.058 -11.269 1.00 86.56 175 LYS A N 1
ATOM 1423 C CA . LYS A 1 175 ? -8.064 -7.942 -11.605 1.00 86.56 175 LYS A CA 1
ATOM 1424 C C . LYS A 1 175 ? -8.844 -9.185 -11.182 1.00 86.56 175 LYS A C 1
ATOM 1426 O O . LYS A 1 175 ? -9.891 -9.070 -10.545 1.00 86.56 175 LYS A O 1
ATOM 1431 N N . TYR A 1 176 ? -8.313 -10.372 -11.482 1.00 87.00 176 TYR A N 1
ATOM 1432 C CA . TYR A 1 176 ? -8.924 -11.632 -11.076 1.00 87.00 176 TYR A CA 1
ATOM 1433 C C . TYR A 1 176 ? -9.056 -11.729 -9.554 1.00 87.00 176 TYR A C 1
ATOM 1435 O O . TYR A 1 176 ? -10.150 -11.992 -9.058 1.00 87.00 176 TYR A O 1
ATOM 1443 N N . ARG A 1 177 ? -7.985 -11.467 -8.797 1.00 82.69 177 ARG A N 1
ATOM 1444 C CA . ARG A 1 177 ? -8.035 -11.515 -7.327 1.00 82.69 177 ARG A CA 1
ATOM 1445 C C . ARG A 1 177 ? -9.008 -10.497 -6.751 1.00 82.69 177 ARG A C 1
ATOM 1447 O O . ARG A 1 177 ? -9.841 -10.873 -5.944 1.00 82.69 177 ARG A O 1
ATOM 1454 N N . LEU A 1 178 ? -8.984 -9.256 -7.225 1.00 82.88 178 LEU A N 1
ATOM 1455 C CA . LEU A 1 178 ? -9.911 -8.211 -6.782 1.00 82.88 178 LEU A CA 1
ATOM 1456 C C . LEU A 1 178 ? -11.382 -8.534 -7.093 1.00 82.88 178 LEU A C 1
ATOM 1458 O O . LEU A 1 178 ? -12.272 -8.024 -6.419 1.00 82.88 178 LEU A O 1
ATOM 1462 N N . SER A 1 179 ? -11.654 -9.392 -8.083 1.00 83.75 179 SER A N 1
ATOM 1463 C CA . SER A 1 179 ? -13.011 -9.879 -8.371 1.00 83.75 179 SER A CA 1
ATOM 1464 C C . SER A 1 179 ? -13.502 -10.952 -7.389 1.00 83.75 179 SER A C 1
ATOM 1466 O O . SER A 1 179 ? -14.712 -11.154 -7.242 1.00 83.75 179 SER A O 1
ATOM 1468 N N . LEU A 1 180 ? -12.585 -11.639 -6.699 1.00 77.62 180 LEU A N 1
ATOM 1469 C CA . LEU A 1 180 ? -12.927 -12.580 -5.642 1.00 77.62 180 LEU A CA 1
ATOM 1470 C C . LEU A 1 180 ? -13.338 -11.747 -4.429 1.00 77.62 180 LEU A C 1
ATOM 1472 O O . LEU A 1 180 ? -12.499 -11.122 -3.796 1.00 77.62 180 LEU A O 1
ATOM 1476 N N . LYS A 1 181 ? -14.642 -11.691 -4.137 1.00 58.00 181 LYS A N 1
ATOM 1477 C CA . LYS A 1 181 ? -15.156 -10.960 -2.971 1.00 58.00 181 LYS A CA 1
ATOM 1478 C C . LYS A 1 181 ? -14.381 -11.361 -1.710 1.00 58.00 181 LYS A C 1
ATOM 1480 O O . LYS A 1 181 ? -14.342 -12.547 -1.374 1.00 58.00 181 LYS A O 1
ATOM 1485 N N . TYR A 1 182 ? -13.819 -10.359 -1.042 1.00 59.12 182 TYR A N 1
ATOM 1486 C CA . TYR A 1 182 ? -13.206 -10.443 0.281 1.00 59.12 182 TYR A CA 1
ATOM 1487 C C . TYR A 1 182 ? -14.124 -9.781 1.297 1.00 59.12 182 TYR A C 1
ATOM 1489 O O . TYR A 1 182 ? -14.595 -8.659 0.984 1.00 59.12 182 TYR A O 1
#

Organism: Solibacillus silvestris (strain StLB046) (NCBI:txid1002809)

Radius of gyration: 19.48 Å; chains: 1; bounding box: 49×33×59 Å

Sequence (182 aa):
MKWLKYVIGLVVVIALCTVVWFKLPTKIEVNQLEEKVSILEVQIGEHYINDISLLENVSEQLLNYNFNQPITDENNSMISKVSEDFRTITSNLLFIGSNASVHAELQYRVSSVRTYLIDYVYGASLTKEEVADLYQVLQAIRFIVKDFRDIVSYNPQTAYDAMHDEEHEMVERIKYRLSLKY

Foldseek 3Di:
DVVVVVVVVVVVLVVVVVVCVVPVDDPVVVVVSVVSVLVSLLVVLVLCLVLLVLLLVLLVVVLPDDLQAFDDPVCLVVLVVSLVSLVVSLVSLPQDADCLFLSVVLNVLSVLLNVLSCCRNVPGGDDPVSVLVNNLSSVLSNVSSVLLNVVCVVPSSCSVVNGHPNPHPSSVVSVVVNVPRD

Secondary structure (DSSP, 8-state):
--HHHHHHHHHHHHHHHHHHHTS---HHHHHHHHHHHHHHHHHHHHHHHHHHHHHHHHHHHHHTS-TTS---HHHHHHHHHHHHHHHHHHHHS---S-TTSHHHHHHHHHHHHHHHHHHHHHSS---HHHHHHHHHHHHHHHHHHHHHHHHHHH-GGGHHHHHH-TTSHHHHHHHHHHHS--